Protein AF-A0A0F9RBC5-F1 (afdb_monomer)

Radius of gyration: 24.08 Å; Cα contacts (8 Å, |Δi|>4): 32; chains: 1; bounding box: 20×17×73 Å

Secondary structure (DSSP, 8-state):
--HHHHHHHHHHHTT--------PPPPEEE-TTT--EEEHHHHTT-------

Structure (mmCIF, N/CA/C/O backbone):
data_AF-A0A0F9RBC5-F1
#
_entry.id   AF-A0A0F9RBC5-F1
#
loop_
_atom_site.group_PDB
_atom_site.id
_atom_site.type_symbol
_atom_site.label_atom_id
_atom_site.label_alt_id
_atom_site.label_comp_id
_atom_site.label_asym_id
_atom_site.label_entity_id
_atom_site.label_seq_id
_atom_site.pdbx_PDB_ins_code
_atom_site.Cartn_x
_atom_site.Cartn_y
_atom_site.Cartn_z
_atom_site.occupancy
_atom_site.B_iso_or_equiv
_atom_site.auth_seq_id
_atom_site.auth_comp_id
_atom_site.auth_asym_id
_atom_site.auth_atom_id
_atom_site.pdbx_PDB_model_num
ATOM 1 N N . MET A 1 1 ? 4.101 5.144 -51.044 1.00 53.25 1 MET A N 1
ATOM 2 C CA . MET A 1 1 ? 4.917 5.104 -49.807 1.00 53.25 1 MET A CA 1
ATOM 3 C C . MET A 1 1 ? 6.124 4.205 -50.043 1.00 53.25 1 MET A C 1
ATOM 5 O O . MET A 1 1 ? 5.932 3.068 -50.461 1.00 53.25 1 MET A O 1
ATOM 9 N N . GLY A 1 2 ? 7.344 4.734 -49.900 1.00 58.75 2 GLY A N 1
ATOM 10 C CA . GLY A 1 2 ? 8.587 4.056 -50.290 1.00 58.75 2 GLY A CA 1
ATOM 11 C C . GLY A 1 2 ? 9.046 3.002 -49.279 1.00 58.75 2 GLY A C 1
ATOM 12 O O . GLY A 1 2 ? 8.778 3.115 -48.088 1.00 58.75 2 GLY A O 1
ATOM 13 N N . LYS A 1 3 ? 9.763 1.975 -49.754 1.00 59.03 3 LYS A N 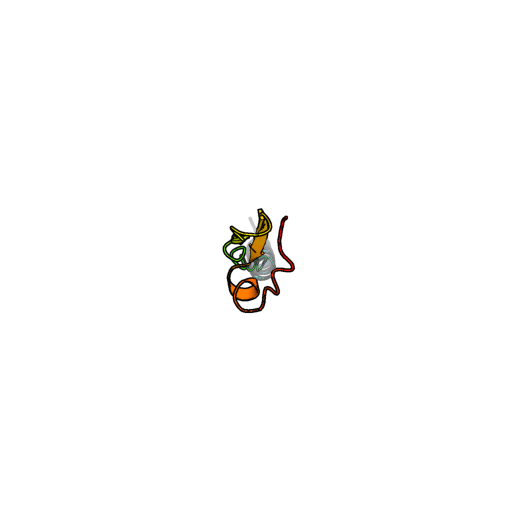1
ATOM 14 C CA . LYS A 1 3 ? 10.226 0.825 -48.949 1.00 59.03 3 LYS A CA 1
ATOM 15 C C . LYS A 1 3 ? 11.038 1.227 -47.698 1.00 59.03 3 LYS A C 1
ATOM 17 O O . LYS A 1 3 ? 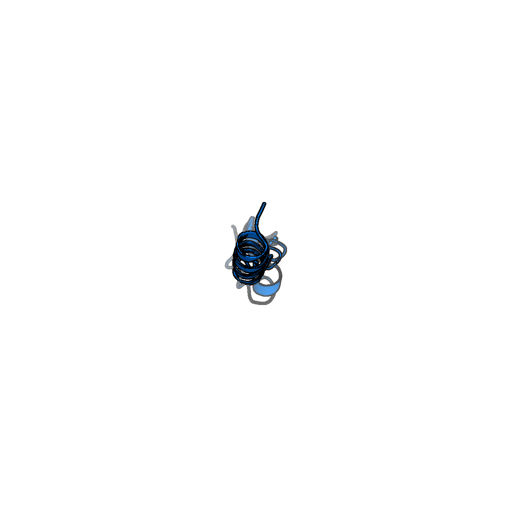10.953 0.547 -46.685 1.00 59.03 3 LYS A O 1
ATOM 22 N N . ARG A 1 4 ? 11.723 2.379 -47.736 1.00 57.41 4 ARG A N 1
ATOM 23 C CA . ARG A 1 4 ? 12.523 2.929 -46.623 1.00 57.41 4 ARG A CA 1
ATOM 24 C C . ARG A 1 4 ? 11.700 3.429 -45.427 1.00 57.41 4 ARG A C 1
ATOM 26 O O . ARG A 1 4 ? 12.180 3.370 -44.300 1.00 57.41 4 ARG A O 1
ATOM 33 N N . ASP A 1 5 ? 10.464 3.882 -45.640 1.00 58.00 5 ASP A N 1
ATOM 34 C CA . ASP A 1 5 ? 9.577 4.303 -44.544 1.00 58.00 5 ASP A CA 1
ATOM 35 C C . ASP A 1 5 ? 9.031 3.111 -43.745 1.00 58.00 5 ASP A C 1
ATOM 37 O O . ASP A 1 5 ? 8.720 3.254 -42.561 1.00 58.00 5 ASP A O 1
ATOM 41 N N . LYS A 1 6 ? 8.941 1.926 -44.371 1.00 60.28 6 LYS A N 1
ATOM 42 C CA . LYS A 1 6 ? 8.559 0.681 -43.687 1.00 60.28 6 LYS A CA 1
ATOM 43 C C . LYS A 1 6 ? 9.645 0.230 -42.710 1.00 60.28 6 LYS A C 1
ATOM 45 O O . LYS A 1 6 ? 9.351 0.111 -41.526 1.00 60.28 6 LYS A O 1
ATOM 50 N N . GLU A 1 7 ? 10.895 0.125 -43.166 1.00 59.16 7 GLU A N 1
ATOM 51 C CA . GLU A 1 7 ? 12.018 -0.282 -42.301 1.00 59.16 7 GLU A CA 1
ATOM 52 C C . GLU A 1 7 ? 12.236 0.688 -41.129 1.00 59.16 7 GLU A C 1
ATOM 54 O O . GLU A 1 7 ? 12.556 0.281 -40.009 1.00 59.16 7 GLU A O 1
ATOM 59 N N . ARG A 1 8 ? 12.017 1.992 -41.355 1.00 59.69 8 ARG A N 1
ATOM 60 C CA . ARG A 1 8 ? 12.118 3.003 -40.295 1.00 59.69 8 ARG A CA 1
ATOM 61 C C . ARG A 1 8 ? 11.025 2.850 -39.234 1.00 59.69 8 ARG A C 1
ATOM 63 O O . ARG A 1 8 ? 11.318 3.030 -38.057 1.00 59.69 8 ARG A O 1
ATOM 70 N N . LYS A 1 9 ? 9.790 2.509 -39.622 1.00 59.25 9 LYS A N 1
ATOM 71 C CA . LYS A 1 9 ? 8.682 2.256 -38.681 1.00 59.25 9 LYS A CA 1
ATOM 72 C C . LYS A 1 9 ? 8.884 0.974 -37.875 1.00 59.25 9 LYS A C 1
ATOM 74 O O . LYS A 1 9 ? 8.622 0.985 -36.677 1.00 59.25 9 LYS A O 1
ATOM 79 N N . GLU A 1 10 ? 9.395 -0.090 -38.489 1.00 58.12 10 GLU A N 1
ATOM 80 C CA . GLU A 1 10 ? 9.650 -1.363 -37.796 1.00 58.12 10 GLU A CA 1
ATOM 81 C C . GLU A 1 10 ? 10.700 -1.215 -36.683 1.00 58.12 10 GLU A C 1
ATOM 83 O O . GLU A 1 10 ? 10.513 -1.732 -35.582 1.00 58.12 10 GLU A O 1
ATOM 88 N N . ARG A 1 11 ? 11.749 -0.409 -36.904 1.00 57.72 11 ARG A N 1
ATOM 89 C CA . ARG A 1 11 ? 12.741 -0.099 -35.858 1.00 57.72 11 ARG A CA 1
ATOM 90 C C . ARG A 1 11 ? 12.1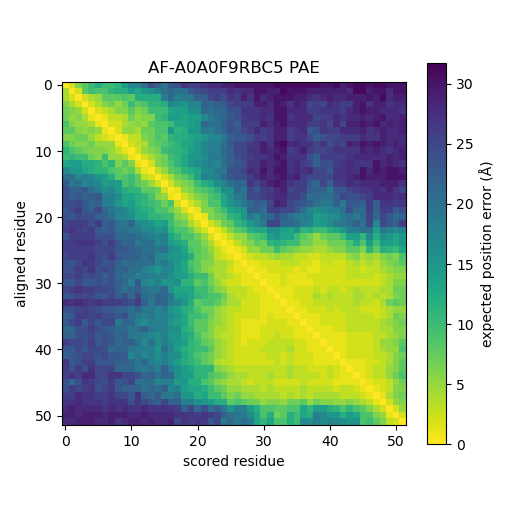93 0.727 -34.690 1.00 57.72 11 ARG A C 1
ATOM 92 O O . ARG A 1 11 ? 12.712 0.605 -33.587 1.00 57.72 11 ARG A O 1
ATOM 99 N N . VAL A 1 12 ? 11.181 1.567 -34.910 1.00 55.50 12 VAL A N 1
ATOM 100 C CA . VAL A 1 12 ? 10.581 2.395 -33.844 1.00 55.50 12 VAL A CA 1
ATOM 101 C C . VAL A 1 12 ? 9.680 1.554 -32.932 1.00 55.50 12 VAL A C 1
ATOM 103 O O . VAL A 1 12 ? 9.671 1.767 -31.722 1.00 55.50 12 VAL A O 1
ATOM 106 N N . ILE A 1 13 ? 8.990 0.554 -33.487 1.00 54.56 13 ILE A N 1
ATOM 107 C CA . ILE A 1 13 ? 8.105 -0.343 -32.726 1.00 54.56 13 ILE A CA 1
ATOM 108 C C . ILE A 1 13 ? 8.917 -1.311 -31.845 1.00 54.56 13 ILE A C 1
ATOM 110 O O . ILE A 1 13 ? 8.516 -1.592 -30.722 1.00 54.56 13 ILE A O 1
ATOM 114 N N . ALA A 1 14 ? 10.098 -1.752 -32.293 1.00 55.78 14 ALA A N 1
ATOM 115 C CA . ALA A 1 14 ? 10.946 -2.680 -31.533 1.00 55.78 14 ALA A CA 1
ATOM 116 C C . ALA A 1 14 ? 11.634 -2.068 -30.289 1.00 55.78 14 ALA A C 1
ATOM 118 O O . ALA A 1 14 ? 12.171 -2.804 -29.468 1.00 55.78 14 ALA A O 1
ATOM 119 N N . GLY A 1 15 ? 11.656 -0.737 -30.147 1.00 53.41 15 GLY A N 1
ATOM 120 C CA . GLY A 1 15 ? 12.333 -0.044 -29.038 1.00 53.41 15 GLY A CA 1
ATOM 121 C C . GLY A 1 15 ? 11.403 0.555 -27.982 1.00 53.41 15 GLY A C 1
ATOM 122 O O . GLY A 1 15 ? 11.881 1.219 -27.066 1.00 53.41 15 GLY A O 1
ATOM 123 N N . THR A 1 16 ? 10.087 0.386 -28.123 1.00 57.25 16 THR A N 1
ATOM 124 C CA . THR A 1 16 ? 9.087 1.035 -27.259 1.00 57.25 16 THR A CA 1
ATOM 125 C C . THR A 1 16 ? 8.028 0.057 -26.770 1.00 57.25 16 THR A C 1
ATOM 127 O O . THR A 1 16 ? 6.843 0.367 -26.744 1.00 57.25 16 THR A O 1
ATOM 130 N N . GLU A 1 17 ? 8.449 -1.115 -26.303 1.00 55.34 17 GLU A N 1
ATOM 131 C CA . GLU A 1 17 ? 7.676 -1.757 -25.246 1.00 55.34 17 GLU A CA 1
ATOM 132 C C . GLU A 1 17 ? 8.071 -1.060 -23.943 1.00 55.34 17 GLU A C 1
ATOM 134 O O . GLU A 1 17 ? 9.183 -1.282 -23.451 1.00 55.34 17 GLU A O 1
ATOM 139 N N . PRO A 1 18 ? 7.235 -0.178 -23.357 1.00 56.22 18 PRO A N 1
ATOM 140 C CA . PRO A 1 18 ? 7.434 0.115 -21.960 1.00 56.22 18 PRO A CA 1
ATOM 141 C C . PRO A 1 18 ? 7.205 -1.227 -21.269 1.00 56.22 18 PRO A C 1
ATOM 143 O O . PRO A 1 18 ? 6.083 -1.734 -21.232 1.00 56.22 18 PRO A O 1
ATOM 146 N N . MET A 1 19 ? 8.278 -1.831 -20.757 1.00 54.47 19 MET A N 1
ATOM 147 C CA . MET A 1 19 ? 8.173 -2.845 -19.719 1.00 54.47 19 MET A CA 1
ATOM 148 C C . MET A 1 19 ? 7.568 -2.142 -18.506 1.00 54.47 19 MET A C 1
ATOM 150 O O . MET A 1 19 ? 8.252 -1.830 -17.532 1.00 54.47 19 MET A O 1
ATOM 154 N N . ILE A 1 20 ? 6.272 -1.842 -18.575 1.00 57.72 20 ILE A N 1
ATOM 155 C CA . ILE A 1 20 ? 5.466 -1.610 -17.402 1.00 57.72 20 ILE A CA 1
ATOM 156 C C . ILE A 1 20 ? 5.459 -2.988 -16.764 1.00 57.72 20 ILE A C 1
ATOM 158 O O . ILE A 1 20 ? 4.629 -3.844 -17.067 1.00 57.72 20 ILE A O 1
ATOM 162 N N . GLN A 1 21 ? 6.462 -3.239 -15.924 1.00 57.69 21 GLN A N 1
ATOM 163 C CA . GLN A 1 21 ? 6.325 -4.224 -14.881 1.00 57.69 21 GLN A CA 1
ATOM 164 C C . GLN A 1 21 ? 5.133 -3.728 -14.078 1.00 57.69 21 GLN A C 1
ATOM 166 O O . GLN A 1 21 ? 5.256 -2.881 -13.197 1.00 57.69 21 GLN A O 1
ATOM 171 N N . HIS A 1 22 ? 3.952 -4.223 -14.433 1.00 58.59 22 HIS A N 1
ATOM 172 C CA . HIS A 1 22 ? 2.817 -4.262 -13.542 1.00 58.59 22 HIS A CA 1
ATOM 173 C C . HIS A 1 22 ? 3.224 -5.234 -12.431 1.00 58.59 22 HIS A C 1
ATOM 175 O O . HIS A 1 22 ? 2.739 -6.364 -12.360 1.00 58.59 22 HIS A O 1
ATOM 181 N N . THR A 1 23 ? 4.180 -4.825 -11.593 1.00 58.38 23 THR A N 1
ATOM 182 C CA . THR A 1 23 ? 4.357 -5.374 -10.263 1.00 58.38 23 THR A CA 1
ATOM 183 C C . THR A 1 23 ? 3.029 -5.099 -9.598 1.00 58.38 23 THR A C 1
ATOM 185 O O . THR A 1 23 ? 2.715 -3.972 -9.215 1.00 58.38 23 THR A O 1
ATOM 188 N N . LYS A 1 24 ? 2.162 -6.117 -9.633 1.00 65.44 24 LYS A N 1
ATOM 189 C CA . LYS A 1 24 ? 0.836 -6.049 -9.037 1.00 65.44 24 LYS A CA 1
ATOM 190 C C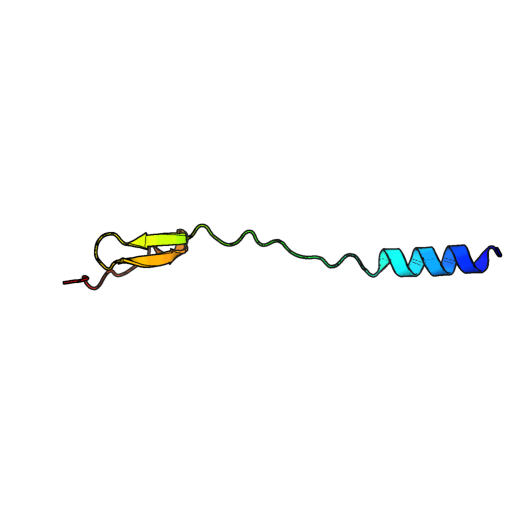 . LYS A 1 24 ? 1.039 -5.468 -7.638 1.00 65.44 24 LYS A C 1
ATOM 192 O O . LYS A 1 24 ? 1.887 -5.999 -6.914 1.00 65.44 24 LYS A O 1
ATOM 197 N N . PRO A 1 25 ? 0.358 -4.364 -7.286 1.00 69.44 25 PRO A N 1
ATOM 198 C CA . PRO A 1 25 ? 0.518 -3.790 -5.964 1.00 69.44 25 PRO A CA 1
ATOM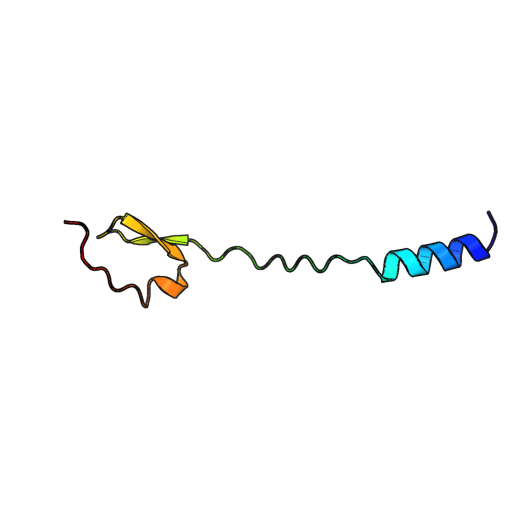 199 C C . PRO A 1 25 ? 0.245 -4.899 -4.952 1.00 69.44 25 PRO A C 1
ATOM 201 O O . PRO A 1 25 ? -0.743 -5.626 -5.086 1.00 69.44 25 PRO A O 1
ATOM 204 N N . ALA A 1 26 ? 1.171 -5.082 -4.009 1.00 78.75 26 ALA A N 1
ATOM 205 C CA . ALA A 1 26 ? 1.045 -6.132 -3.012 1.00 78.75 26 ALA A CA 1
ATOM 206 C C . ALA A 1 26 ? -0.307 -5.980 -2.290 1.00 78.75 26 ALA A C 1
ATOM 208 O O . ALA A 1 26 ? -0.713 -4.847 -2.003 1.00 78.75 26 ALA A O 1
ATOM 209 N N . PRO A 1 27 ? -1.021 -7.085 -2.015 1.00 87.44 27 PRO A N 1
ATOM 210 C CA . PRO A 1 27 ? -2.270 -7.023 -1.270 1.00 87.44 27 PRO A CA 1
ATOM 211 C C . PRO A 1 27 ? -2.032 -6.322 0.073 1.00 87.44 27 PRO A C 1
ATOM 213 O O . PRO A 1 27 ? -1.103 -6.650 0.810 1.00 87.44 27 PRO A O 1
ATOM 216 N N . MET A 1 28 ? -2.847 -5.306 0.363 1.00 92.31 28 MET A N 1
ATOM 217 C CA . MET A 1 28 ? -2.768 -4.530 1.600 1.00 92.31 28 MET A CA 1
ATOM 218 C C . MET A 1 28 ? -3.759 -5.095 2.616 1.00 92.31 28 MET A C 1
ATOM 220 O O . MET A 1 28 ? -4.950 -5.217 2.329 1.00 92.31 28 MET A O 1
ATOM 224 N N . VAL A 1 29 ? -3.287 -5.370 3.826 1.00 93.31 29 VAL A N 1
ATOM 225 C CA . VAL A 1 29 ? -4.078 -5.863 4.958 1.00 93.31 29 VAL A CA 1
ATOM 226 C C . VAL A 1 29 ? -4.108 -4.828 6.085 1.00 93.31 29 VAL A C 1
ATOM 228 O O . VAL A 1 29 ? -3.277 -3.920 6.146 1.00 93.31 29 VAL A O 1
ATOM 231 N N . LYS A 1 30 ? -5.097 -4.923 6.980 1.00 92.81 30 LYS A N 1
ATOM 232 C CA . LYS A 1 30 ? -5.267 -4.011 8.120 1.00 92.81 30 LYS A CA 1
ATOM 233 C C . LYS A 1 30 ? -5.070 -4.772 9.428 1.00 92.81 30 LYS A C 1
ATOM 235 O O . LYS A 1 30 ? -5.787 -5.734 9.686 1.00 92.81 30 LYS A O 1
ATOM 240 N N . CYS A 1 31 ? -4.155 -4.311 10.278 1.00 91.81 31 CYS A N 1
ATOM 241 C CA . CYS A 1 31 ? -3.998 -4.870 11.617 1.00 91.81 31 CYS A CA 1
ATOM 242 C C . CYS A 1 31 ? -5.241 -4.555 12.464 1.00 91.8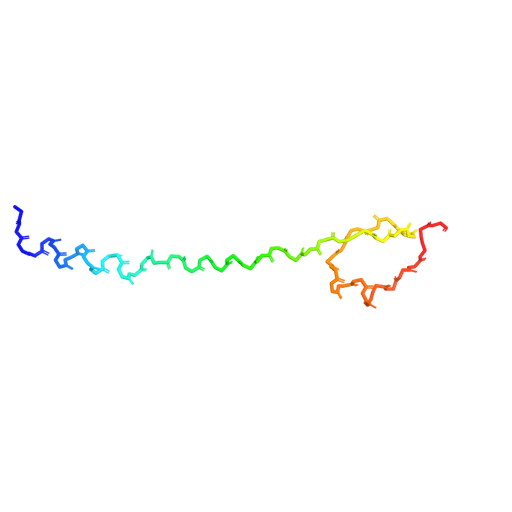1 31 CYS A C 1
ATOM 244 O O . CYS A 1 31 ? -5.598 -3.391 12.639 1.00 91.81 31 CYS A O 1
ATOM 246 N N . ILE A 1 32 ? -5.894 -5.580 13.015 1.00 88.44 32 ILE A N 1
ATOM 247 C CA . ILE A 1 32 ? -7.128 -5.431 13.810 1.00 88.44 32 ILE A CA 1
ATOM 248 C C . ILE A 1 32 ? -6.854 -4.694 15.131 1.00 88.44 32 ILE A C 1
ATOM 250 O O . ILE A 1 32 ? -7.708 -3.962 15.623 1.00 88.44 32 ILE A O 1
ATOM 254 N N . ARG A 1 33 ? -5.644 -4.846 15.685 1.00 89.06 33 ARG A N 1
ATOM 255 C CA . ARG A 1 33 ? -5.268 -4.297 16.996 1.00 89.06 33 ARG A CA 1
ATOM 256 C C . ARG A 1 33 ? -4.848 -2.828 16.948 1.00 89.06 33 ARG A C 1
ATOM 258 O O . ARG A 1 33 ? -5.209 -2.076 17.839 1.00 89.06 33 ARG A O 1
ATOM 265 N N . CYS A 1 34 ? -4.084 -2.404 15.938 1.00 91.00 34 CYS A N 1
ATOM 266 C CA . CYS A 1 34 ? -3.594 -1.019 15.828 1.00 91.00 34 CYS A CA 1
ATOM 267 C C . CYS A 1 34 ? -4.200 -0.232 14.653 1.00 91.00 34 CYS A C 1
A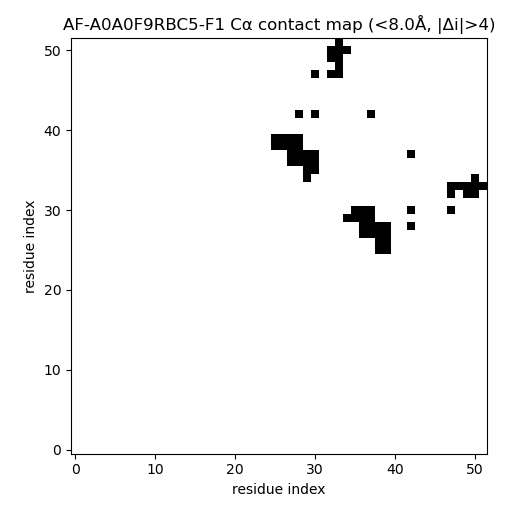TOM 269 O O . CYS A 1 34 ? -3.890 0.941 14.473 1.00 91.00 34 CYS A O 1
ATOM 271 N N . ASN A 1 35 ? -5.073 -0.855 13.854 1.00 89.31 35 ASN A N 1
ATOM 272 C CA . ASN A 1 35 ? -5.734 -0.283 12.676 1.00 89.31 35 ASN A CA 1
ATOM 273 C C . ASN A 1 35 ? -4.809 0.202 11.538 1.00 89.31 35 ASN A C 1
ATOM 275 O O . ASN A 1 35 ? -5.304 0.787 10.572 1.00 89.31 35 ASN A O 1
ATOM 279 N N . VAL A 1 36 ? -3.505 -0.085 11.596 1.00 91.00 36 VAL A N 1
ATOM 280 C CA . VAL A 1 36 ? -2.533 0.263 10.546 1.00 91.00 36 VAL A CA 1
ATOM 281 C C . VAL A 1 36 ? -2.730 -0.623 9.311 1.00 91.00 36 VAL A C 1
ATOM 283 O O . VAL A 1 36 ? -2.933 -1.832 9.432 1.00 91.00 36 VAL A O 1
ATOM 286 N N . ARG A 1 37 ? -2.665 -0.016 8.118 1.00 92.12 37 ARG A N 1
ATOM 287 C CA . ARG A 1 37 ? -2.651 -0.721 6.827 1.00 92.12 37 ARG A CA 1
ATOM 288 C C . ARG A 1 37 ? -1.216 -0.963 6.372 1.00 92.12 37 ARG A C 1
ATOM 290 O O . ARG A 1 37 ? -0.419 -0.031 6.370 1.00 92.12 37 ARG A O 1
ATOM 297 N N . MET A 1 38 ? -0.912 -2.184 5.957 1.00 92.12 38 MET A N 1
ATOM 298 C CA . MET A 1 38 ? 0.415 -2.596 5.494 1.00 92.12 38 MET A CA 1
ATOM 299 C C . MET A 1 38 ? 0.298 -3.716 4.453 1.00 92.12 38 MET A C 1
ATOM 301 O O . MET A 1 38 ? -0.759 -4.342 4.374 1.00 92.12 38 MET A O 1
ATOM 305 N N . PRO A 1 39 ? 1.341 -3.985 3.657 1.00 92.50 39 PRO A N 1
ATOM 306 C CA . PRO A 1 39 ? 1.357 -5.138 2.763 1.00 92.50 39 PRO A CA 1
ATOM 307 C C . PRO A 1 39 ? 1.225 -6.463 3.525 1.00 92.50 39 PRO A C 1
ATOM 309 O O . PRO A 1 39 ? 1.707 -6.575 4.650 1.00 92.50 39 PRO A O 1
ATOM 312 N N . GLU A 1 40 ? 0.619 -7.477 2.909 1.00 90.56 40 GLU A N 1
ATOM 313 C CA . GLU A 1 40 ? 0.398 -8.799 3.517 1.00 90.56 40 GLU A CA 1
ATOM 314 C C . GLU A 1 40 ? 1.694 -9.440 4.037 1.00 90.56 40 GLU A C 1
ATOM 316 O O . GLU A 1 40 ? 1.746 -9.852 5.192 1.00 90.56 40 GLU A O 1
ATOM 321 N N 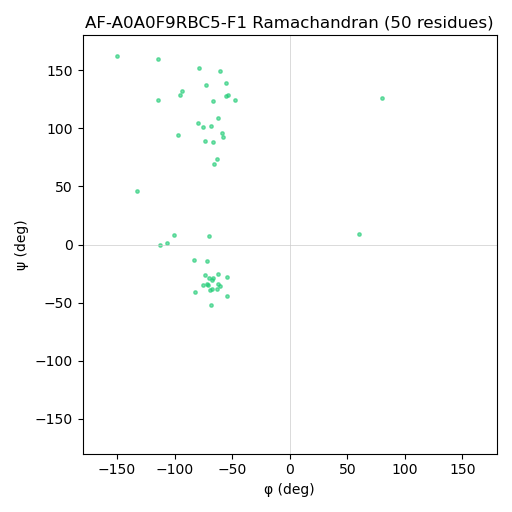. TYR A 1 41 ? 2.779 -9.392 3.255 1.00 88.69 41 TYR A N 1
ATOM 322 C CA . TYR A 1 41 ? 4.098 -9.897 3.666 1.00 88.69 41 TYR A CA 1
ATOM 323 C C . TYR A 1 41 ? 4.689 -9.156 4.879 1.00 88.69 41 TYR A C 1
ATOM 325 O O . TYR A 1 41 ? 5.523 -9.687 5.604 1.00 88.69 41 TYR A O 1
ATOM 333 N N . ALA A 1 42 ? 4.287 -7.903 5.110 1.00 89.69 42 ALA A N 1
ATOM 334 C CA . ALA A 1 42 ? 4.755 -7.121 6.249 1.00 89.69 42 ALA A CA 1
ATOM 335 C C . ALA A 1 42 ? 3.958 -7.436 7.524 1.00 89.69 42 ALA A C 1
ATOM 337 O O . ALA A 1 42 ? 4.389 -7.051 8.608 1.00 89.69 42 ALA A O 1
ATOM 338 N N . MET A 1 43 ? 2.817 -8.130 7.409 1.00 89.62 43 MET A N 1
ATOM 339 C CA . MET A 1 43 ? 1.983 -8.514 8.548 1.00 89.62 43 MET A CA 1
ATOM 340 C C . MET A 1 43 ? 2.645 -9.602 9.400 1.00 89.62 43 MET A C 1
ATOM 342 O O . MET A 1 43 ? 2.544 -9.546 10.622 1.00 89.62 43 MET A O 1
ATOM 346 N N . GLU A 1 44 ? 3.380 -10.531 8.782 1.00 86.50 44 GLU A N 1
ATOM 347 C CA . GLU A 1 44 ? 4.125 -11.584 9.493 1.00 86.50 44 GLU A CA 1
ATOM 348 C C . GLU A 1 44 ? 5.205 -11.009 10.421 1.00 86.50 44 GLU A C 1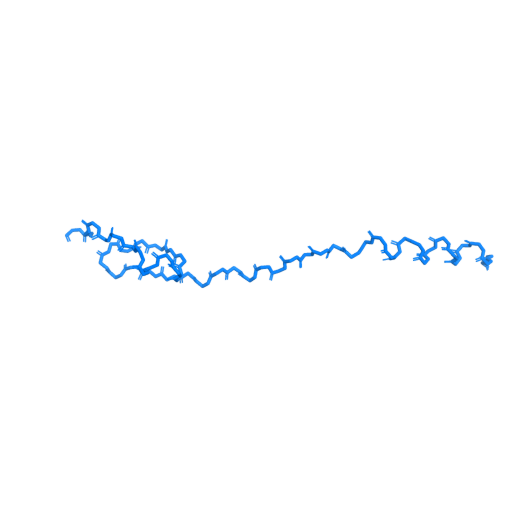
ATOM 350 O O . GLU A 1 44 ? 5.437 -11.522 11.513 1.00 86.50 44 GLU A O 1
ATOM 355 N N . HIS A 1 45 ? 5.821 -9.895 10.018 1.00 89.44 45 HIS A N 1
ATOM 356 C CA . HIS A 1 45 ? 6.842 -9.181 10.791 1.00 89.44 45 HIS A CA 1
ATOM 357 C C . HIS A 1 45 ? 6.292 -7.948 11.520 1.00 89.44 45 HIS A C 1
ATOM 359 O O . HIS A 1 45 ? 7.056 -7.139 12.053 1.00 89.44 45 HIS A O 1
ATOM 365 N N . HIS A 1 46 ? 4.972 -7.759 11.529 1.00 89.31 46 HIS A N 1
ATOM 366 C CA . HIS A 1 46 ? 4.370 -6.587 12.138 1.00 89.31 46 HIS A CA 1
ATOM 367 C C . HIS A 1 46 ? 4.385 -6.697 13.663 1.00 89.31 46 HIS A C 1
ATOM 369 O O . HIS A 1 46 ? 3.514 -7.314 14.280 1.00 89.31 46 HIS A O 1
ATOM 375 N N . GLU A 1 47 ? 5.330 -6.004 14.292 1.00 88.88 47 GLU A N 1
ATOM 376 C CA . GLU A 1 47 ? 5.317 -5.795 15.736 1.00 88.88 47 GLU A CA 1
ATOM 377 C C . GLU A 1 47 ? 4.227 -4.782 16.116 1.00 88.88 47 GLU A C 1
ATOM 379 O O . GLU A 1 47 ? 4.430 -3.564 16.178 1.00 88.88 47 GLU A O 1
ATOM 384 N N . CYS A 1 48 ? 3.022 -5.296 16.358 1.00 87.44 48 CYS A N 1
ATOM 385 C CA . CYS A 1 48 ? 1.897 -4.492 16.809 1.00 87.44 48 CYS A CA 1
ATOM 386 C C . CYS A 1 48 ? 2.139 -3.985 18.239 1.00 87.44 48 CYS A C 1
ATOM 388 O O . CYS A 1 48 ? 1.874 -4.691 19.210 1.00 87.44 48 CYS A O 1
ATOM 390 N N . LYS A 1 49 ? 2.529 -2.713 18.378 1.00 79.69 49 LYS A N 1
ATOM 391 C CA . LYS A 1 49 ? 2.713 -2.038 19.680 1.00 79.69 49 LYS A CA 1
ATOM 392 C C . LYS A 1 49 ? 1.410 -1.743 20.452 1.00 79.69 49 LYS A C 1
ATOM 394 O O . LYS A 1 49 ? 1.457 -1.098 21.489 1.00 79.69 49 LYS A O 1
ATOM 399 N N . GLY A 1 50 ? 0.270 -2.245 19.969 1.00 67.88 50 GLY A N 1
ATOM 400 C CA . GLY A 1 50 ? -1.055 -2.040 20.559 1.00 67.88 50 GLY A CA 1
ATOM 401 C C . GLY A 1 50 ? -1.645 -0.682 20.177 1.00 67.88 50 GLY A C 1
ATOM 402 O O . GLY A 1 50 ? -1.016 0.358 20.340 1.00 67.88 50 GLY A O 1
ATOM 403 N N . GLY A 1 51 ? -2.854 -0.689 19.617 1.00 67.31 51 GLY A N 1
ATOM 404 C CA . GLY A 1 51 ? -3.672 0.511 19.496 1.00 67.31 51 GLY A CA 1
ATOM 405 C C . GLY A 1 51 ? -4.658 0.531 20.650 1.00 67.31 51 GLY A C 1
ATOM 406 O O . GLY A 1 51 ? -5.728 -0.048 20.509 1.00 67.31 51 GLY A O 1
ATOM 407 N N . ARG A 1 52 ? -4.286 1.228 21.729 1.00 58.09 52 ARG A N 1
ATOM 408 C CA . ARG A 1 52 ? -4.981 1.259 23.029 1.00 58.09 52 ARG A CA 1
ATOM 409 C C . ARG A 1 52 ? -5.003 -0.069 23.787 1.00 58.09 52 ARG A C 1
ATOM 411 O O . ARG A 1 52 ? -5.046 -1.147 23.159 1.00 58.09 52 ARG A O 1
#

Solvent-accessible surface area (backbone atoms only — not comparable to full-atom values): 3494 Å² total; per-residue (Å²): 135,62,77,68,62,52,60,56,52,56,58,56,60,76,74,62,72,78,81,72,75,75,69,68,78,69,62,69,41,66,43,87,61,58,66,50,74,44,42,53,83,52,54,84,73,52,80,79,85,59,48,125

Organism: NCBI:txid412755

Foldseek 3Di:
DDPVVVVVVVVVVVPDPPPPPPPPPADWDADPFQRDIDGPVCVVVDPPPGND

pLDDT: mean 72.8, std 15.69, range [53.25, 93.31]

Sequence (52 aa):
MGKRDKERKERVIAGTEPMIQHTKPAPMVKCIRCNVRMPEYAMEHHECKGGR

Nearest PDB structures (foldseek):
  4fjc-assembly1_D  TM=5.406E-01  e=4.243E+00  Saccharomyces cerevisiae S288C
  4wa6-assembly3_H-2  TM=5.359E-01  e=4.893E+00  Saccharomyces cerevisiae S288C
  4fk5-assembly1_E  TM=5.426E-01  e=6.059E+00  Saccharomyces cerevisiae S288C
  4w4u-assembly2_H  TM=5.359E-01  e=7.504E+00  Saccharomyces cerevisiae S288C
  3m99-assembly1_D  TM=4.439E-01  e=6.988E+00  Saccharomyces cerevisiae

Mean predicted aligned error: 14.68 Å